Protein AF-A0A161HJG1-F1 (afdb_monomer_lite)

Sequence (110 aa):
MSRIKFDPRVLADIAFLIGASASIYYLFSHLMSQIGDGPHSAEAKKKANASLQRLQARHPGLELELDDYEQIIVASVVTPAEIKVQFKDVGGLEDIIDELRESVLYPLTV

Secondary structure (DSSP, 8-state):
-------HHHHHHHHHHHHHHHHHHHHHHHHHHHH--STT-HHHHHHHHHHHHHHHHHSTT------HHHHHHHTT---TTT----GGGS-S-HHHHHHHIIIIIHHHH-

pLDDT: mean 83.35, std 11.82, range [41.91, 96.25]

Structure (mmCIF, N/CA/C/O backbone):
data_AF-A0A161HJG1-F1
#
_entry.id   AF-A0A161HJG1-F1
#
loop_
_atom_site.group_PDB
_atom_site.id
_atom_site.type_symbol
_atom_site.label_atom_id
_atom_site.label_alt_id
_atom_site.label_comp_id
_atom_site.label_asym_id
_atom_site.label_entity_id
_atom_site.label_seq_id
_atom_site.pdbx_PDB_ins_code
_atom_site.Cartn_x
_atom_site.Cartn_y
_atom_site.Cartn_z
_atom_site.occupancy
_atom_site.B_iso_or_equiv
_atom_site.auth_seq_id
_atom_site.auth_comp_id
_atom_site.auth_asym_id
_atom_site.auth_atom_id
_atom_site.pdbx_PDB_model_num
ATOM 1 N N . MET A 1 1 ? 36.972 4.705 -61.410 1.00 41.91 1 MET A N 1
ATOM 2 C CA . MET A 1 1 ? 37.009 3.805 -60.237 1.00 41.91 1 MET A CA 1
ATOM 3 C C . MET A 1 1 ? 37.896 4.438 -59.174 1.00 41.91 1 MET A C 1
ATOM 5 O O . MET A 1 1 ? 39.102 4.518 -59.377 1.00 41.91 1 MET A O 1
ATOM 9 N N . SER A 1 2 ? 37.303 5.000 -58.119 1.00 45.56 2 SER A N 1
ATOM 10 C CA . SER A 1 2 ? 38.043 5.711 -57.066 1.00 45.56 2 SER A CA 1
ATOM 11 C C . SER A 1 2 ? 38.739 4.709 -56.143 1.00 45.56 2 SER A C 1
ATOM 13 O O . SER A 1 2 ? 38.089 3.825 -55.588 1.00 45.56 2 SER A O 1
ATOM 15 N N . ARG A 1 3 ? 40.065 4.822 -56.010 1.00 56.47 3 ARG A N 1
ATOM 16 C CA . ARG A 1 3 ? 40.859 4.032 -55.065 1.00 56.47 3 ARG A CA 1
ATOM 17 C C . ARG A 1 3 ? 40.746 4.682 -53.690 1.00 56.47 3 ARG A C 1
ATOM 19 O O . ARG A 1 3 ? 41.390 5.698 -53.440 1.00 56.47 3 ARG A O 1
ATOM 26 N N . ILE A 1 4 ? 39.928 4.099 -52.820 1.00 63.69 4 ILE A N 1
ATOM 27 C CA . ILE A 1 4 ? 39.859 4.472 -51.405 1.00 63.69 4 ILE A CA 1
ATOM 28 C C . ILE A 1 4 ? 41.231 4.167 -50.793 1.00 63.69 4 ILE A C 1
ATOM 30 O O . ILE A 1 4 ? 41.644 3.011 -50.713 1.00 63.69 4 ILE A O 1
ATOM 34 N N . LYS A 1 5 ? 41.972 5.214 -50.426 1.00 64.00 5 LYS A N 1
ATOM 35 C CA . LYS A 1 5 ? 43.213 5.090 -49.660 1.00 64.00 5 LYS A CA 1
ATOM 36 C C . LYS A 1 5 ? 42.816 4.991 -48.189 1.00 64.00 5 LYS A C 1
ATOM 38 O O . LYS A 1 5 ? 42.332 5.965 -47.625 1.00 64.00 5 LYS A O 1
ATOM 43 N N . PHE A 1 6 ? 42.960 3.805 -47.605 1.00 63.50 6 PHE A N 1
ATOM 44 C CA . PHE A 1 6 ? 42.709 3.577 -46.184 1.00 63.50 6 PHE A CA 1
ATOM 45 C C . PHE A 1 6 ? 43.858 4.170 -45.370 1.00 63.50 6 PHE A C 1
ATOM 47 O O . PHE A 1 6 ? 44.973 3.654 -45.401 1.00 63.50 6 PHE A O 1
ATOM 54 N N . ASP A 1 7 ? 43.586 5.277 -44.682 1.00 78.88 7 ASP A N 1
ATOM 55 C CA . ASP A 1 7 ? 44.534 5.898 -43.763 1.00 78.88 7 ASP A CA 1
ATOM 56 C C . ASP A 1 7 ? 44.345 5.278 -42.364 1.00 78.88 7 ASP A C 1
ATOM 58 O O . ASP A 1 7 ? 43.231 5.327 -41.827 1.00 78.88 7 ASP A O 1
ATOM 62 N N . PRO A 1 8 ? 45.383 4.669 -41.757 1.00 78.38 8 PRO A N 1
ATOM 63 C CA . PRO A 1 8 ? 45.273 4.038 -40.440 1.00 78.38 8 PRO A CA 1
ATOM 64 C C . PRO A 1 8 ? 44.817 5.008 -39.344 1.00 78.38 8 PRO A C 1
ATOM 66 O O . PRO A 1 8 ? 44.218 4.574 -38.363 1.00 78.38 8 PRO A O 1
ATOM 69 N N . ARG A 1 9 ? 45.044 6.317 -39.519 1.00 78.19 9 ARG A N 1
ATOM 70 C CA . ARG A 1 9 ? 44.565 7.351 -38.589 1.00 78.19 9 ARG A CA 1
ATOM 71 C C . ARG A 1 9 ? 43.042 7.464 -38.594 1.00 78.19 9 ARG A C 1
ATOM 73 O O . ARG A 1 9 ? 42.428 7.434 -37.538 1.00 78.19 9 ARG A O 1
ATOM 80 N N . VAL A 1 10 ? 42.432 7.472 -39.779 1.00 83.44 10 VAL A N 1
ATOM 81 C CA . VAL A 1 10 ? 40.969 7.541 -39.933 1.00 83.44 10 VAL A CA 1
ATOM 82 C C . VAL A 1 10 ? 40.300 6.285 -39.371 1.00 83.44 10 VAL A C 1
ATOM 84 O O . VAL A 1 10 ? 39.242 6.365 -38.754 1.00 83.44 10 VAL A O 1
ATOM 87 N N . LEU A 1 11 ? 40.930 5.118 -39.536 1.00 84.56 11 LEU A N 1
ATOM 88 C CA . LEU A 1 11 ? 40.428 3.873 -38.955 1.00 84.56 11 LEU A CA 1
ATOM 89 C C . LEU A 1 11 ? 40.471 3.897 -37.417 1.00 84.56 11 LEU A C 1
ATOM 91 O O . LEU A 1 11 ? 39.520 3.453 -36.775 1.00 84.56 11 LEU A O 1
ATOM 95 N N . ALA A 1 12 ? 41.548 4.435 -36.834 1.00 84.50 12 ALA A N 1
ATOM 96 C CA . ALA A 1 12 ? 41.678 4.596 -35.387 1.00 84.50 12 ALA A CA 1
ATOM 97 C C . ALA A 1 12 ? 40.640 5.581 -34.825 1.00 84.50 12 ALA A C 1
ATOM 99 O O . ALA A 1 12 ? 40.014 5.283 -33.810 1.00 84.50 12 ALA A O 1
ATOM 100 N N . ASP A 1 13 ? 40.393 6.695 -35.517 1.00 83.00 13 ASP A N 1
ATOM 101 C CA . ASP A 1 13 ? 39.386 7.683 -35.117 1.00 83.00 13 ASP A CA 1
ATOM 102 C C . ASP A 1 13 ? 37.966 7.096 -35.150 1.00 83.00 13 ASP A C 1
ATOM 104 O O . ASP A 1 13 ? 37.179 7.305 -34.226 1.00 83.00 13 ASP A O 1
ATOM 108 N N . ILE A 1 14 ? 37.642 6.293 -36.172 1.00 88.00 14 ILE A N 1
ATOM 109 C CA . ILE A 1 14 ? 36.352 5.591 -36.267 1.00 88.00 14 ILE A CA 1
ATOM 110 C C . ILE A 1 14 ? 36.210 4.560 -35.140 1.00 88.00 14 ILE A C 1
ATOM 112 O O . ILE A 1 14 ? 35.159 4.486 -34.503 1.00 88.00 14 ILE A O 1
ATOM 116 N N . ALA A 1 15 ? 37.260 3.786 -34.855 1.00 88.56 15 ALA A N 1
ATOM 117 C CA . ALA A 1 15 ? 37.245 2.817 -33.763 1.00 88.56 15 ALA A CA 1
ATOM 118 C C . ALA A 1 15 ? 37.067 3.500 -32.397 1.00 88.56 15 ALA A C 1
ATOM 120 O O . ALA A 1 15 ? 36.289 3.027 -31.566 1.00 88.56 15 ALA A O 1
ATOM 121 N N . PHE A 1 16 ? 37.734 4.637 -32.183 1.00 92.38 16 PHE A N 1
ATOM 122 C CA . PHE A 1 16 ? 37.609 5.425 -30.960 1.00 92.38 16 PHE A CA 1
ATOM 123 C C . PHE A 1 16 ? 36.205 6.018 -30.806 1.00 92.38 16 PHE A C 1
ATOM 125 O O . PHE A 1 16 ? 35.624 5.928 -29.728 1.00 92.38 16 PHE A O 1
ATOM 132 N N . LEU A 1 17 ? 35.617 6.547 -31.884 1.00 91.44 17 LEU A N 1
ATOM 133 C CA . LEU A 1 17 ? 34.242 7.056 -31.884 1.00 91.44 17 LEU A CA 1
ATOM 134 C C . LEU A 1 17 ? 33.219 5.966 -31.550 1.00 91.44 17 LEU A C 1
ATOM 136 O O . LEU A 1 17 ? 32.334 6.186 -30.722 1.00 91.44 17 LEU A O 1
ATOM 140 N N . ILE A 1 18 ? 33.360 4.776 -32.139 1.00 94.25 18 ILE A N 1
ATOM 141 C CA . ILE A 1 18 ? 32.475 3.642 -31.847 1.00 94.25 18 ILE A CA 1
ATOM 142 C C . ILE A 1 18 ? 32.647 3.207 -30.387 1.00 94.25 18 ILE A C 1
ATOM 144 O O . ILE A 1 18 ? 31.654 3.085 -29.669 1.00 94.25 18 ILE A O 1
ATOM 148 N N . GLY A 1 19 ? 33.887 3.057 -29.912 1.00 93.44 19 GLY A N 1
ATOM 149 C CA . GLY A 1 19 ? 34.170 2.679 -28.526 1.00 93.44 19 GLY A CA 1
ATOM 150 C C . GLY A 1 19 ? 33.643 3.693 -27.506 1.00 93.44 19 GLY A C 1
ATOM 151 O O . GLY A 1 19 ? 33.023 3.307 -26.513 1.00 93.44 19 GLY A O 1
ATOM 152 N N . ALA A 1 20 ? 33.817 4.988 -27.772 1.00 93.00 20 ALA A N 1
ATOM 153 C CA . ALA A 1 20 ? 33.309 6.064 -26.929 1.00 93.00 20 ALA A CA 1
ATOM 154 C C . ALA A 1 20 ? 31.774 6.088 -26.910 1.00 93.00 20 ALA A C 1
ATOM 156 O O . ALA A 1 20 ? 31.189 6.199 -25.836 1.00 93.00 20 ALA A O 1
ATOM 157 N N . SER A 1 21 ? 31.115 5.914 -28.062 1.00 89.62 21 SER A N 1
ATOM 158 C CA . SER A 1 21 ? 29.648 5.870 -28.146 1.00 89.62 21 SER A CA 1
ATOM 159 C C . SER A 1 21 ? 29.047 4.681 -27.387 1.00 89.62 21 SER A C 1
ATOM 161 O O . SER A 1 21 ? 28.089 4.851 -26.632 1.00 89.62 21 SER A O 1
ATOM 163 N N . ALA A 1 22 ? 29.652 3.496 -27.499 1.00 94.50 22 ALA A N 1
ATOM 164 C CA . ALA A 1 22 ? 29.229 2.319 -26.749 1.00 94.50 22 ALA A CA 1
ATOM 165 C C . ALA A 1 22 ? 29.452 2.511 -25.241 1.00 94.50 22 ALA A C 1
ATOM 167 O O . ALA A 1 22 ? 28.578 2.187 -24.438 1.00 94.50 22 ALA A O 1
ATOM 168 N N . SER A 1 23 ? 30.585 3.107 -24.858 1.00 93.31 23 SER A N 1
ATOM 169 C CA . SER A 1 23 ? 30.891 3.428 -23.460 1.00 93.31 23 SER A CA 1
ATOM 170 C C . SER A 1 23 ? 29.892 4.433 -22.882 1.00 93.31 23 SER A C 1
ATOM 172 O O . SER A 1 23 ? 29.393 4.226 -21.779 1.00 93.31 23 SER A O 1
ATOM 174 N N . ILE A 1 24 ? 29.536 5.479 -23.640 1.00 93.50 24 ILE A N 1
ATOM 175 C CA . ILE A 1 24 ? 28.532 6.470 -23.229 1.00 93.50 24 ILE A CA 1
ATOM 176 C C . ILE A 1 24 ? 27.171 5.802 -23.012 1.00 93.50 24 ILE A C 1
ATOM 178 O O . ILE A 1 24 ? 26.508 6.083 -22.018 1.00 93.50 24 ILE A O 1
ATOM 182 N N . TYR A 1 25 ? 26.773 4.888 -23.901 1.00 91.38 25 TYR A N 1
ATOM 183 C CA . TYR A 1 25 ? 25.495 4.186 -23.808 1.00 91.38 25 TYR A CA 1
ATOM 184 C C . TYR A 1 25 ? 25.433 3.283 -22.571 1.00 91.38 25 TYR A C 1
ATOM 186 O O . TYR A 1 25 ? 24.437 3.287 -21.846 1.00 91.38 25 TYR A O 1
ATOM 194 N N . TYR A 1 26 ? 26.511 2.550 -22.284 1.00 92.19 26 TYR A N 1
ATOM 195 C CA . TYR A 1 26 ? 26.596 1.707 -21.090 1.00 92.19 26 TYR A CA 1
ATOM 196 C C . TYR A 1 26 ? 26.612 2.525 -19.796 1.00 92.19 26 TYR A C 1
ATOM 198 O O . TYR A 1 26 ? 25.913 2.181 -18.847 1.00 92.19 26 TYR A O 1
ATOM 206 N N . LEU A 1 27 ? 27.350 3.636 -19.761 1.00 89.00 27 LEU A N 1
ATOM 207 C CA . LEU A 1 27 ? 27.374 4.522 -18.596 1.00 89.00 27 LEU A CA 1
ATOM 208 C C . LEU A 1 27 ? 26.012 5.187 -18.365 1.00 89.00 27 LEU A C 1
ATOM 210 O O . LEU A 1 27 ? 25.539 5.234 -17.233 1.00 89.00 27 LEU A O 1
ATOM 214 N N . PHE A 1 28 ? 25.357 5.654 -19.430 1.00 86.06 28 PHE A N 1
ATOM 215 C CA . PHE A 1 28 ? 24.048 6.297 -19.344 1.00 86.06 28 PHE A CA 1
ATOM 216 C C . PHE A 1 28 ? 22.949 5.319 -18.920 1.00 86.06 28 PHE A C 1
ATOM 218 O O . PHE A 1 28 ? 22.167 5.626 -18.024 1.00 86.06 28 PHE A O 1
ATOM 225 N N . SER A 1 29 ? 22.910 4.122 -19.511 1.00 82.06 29 SER A N 1
ATOM 226 C CA . SER A 1 29 ? 21.951 3.082 -19.118 1.00 82.06 29 SER A CA 1
ATOM 227 C C . SER A 1 29 ? 22.161 2.623 -17.674 1.00 82.06 29 SER A C 1
ATOM 229 O O . SER A 1 29 ? 21.186 2.468 -16.938 1.00 82.06 29 SER A O 1
ATOM 231 N N . HIS A 1 30 ? 23.413 2.488 -17.225 1.00 84.00 30 HIS A N 1
ATOM 232 C CA . HIS A 1 30 ? 23.708 2.149 -15.836 1.00 84.00 30 HIS A CA 1
ATOM 233 C C . HIS A 1 30 ? 23.288 3.261 -14.866 1.00 84.00 30 HIS A C 1
ATOM 235 O O . HIS A 1 30 ? 22.652 2.985 -13.851 1.00 84.00 30 HIS A O 1
ATOM 241 N N . LEU A 1 31 ? 23.555 4.523 -15.205 1.00 83.88 31 LEU A N 1
ATOM 242 C CA . LEU A 1 31 ? 23.126 5.664 -14.401 1.00 83.88 31 LEU A CA 1
ATOM 243 C C . LEU A 1 31 ? 21.595 5.744 -14.307 1.00 83.88 31 LEU A C 1
ATOM 245 O O . LEU A 1 31 ? 21.052 5.924 -13.221 1.00 83.88 31 LEU A O 1
ATOM 249 N N . MET A 1 32 ? 20.885 5.532 -15.418 1.00 74.38 32 MET A N 1
ATOM 250 C CA . MET A 1 32 ? 19.421 5.556 -15.426 1.00 74.38 32 MET A CA 1
ATOM 251 C C . MET A 1 32 ? 18.813 4.396 -14.629 1.00 74.38 32 MET A C 1
ATOM 253 O O . MET A 1 32 ? 17.779 4.571 -13.990 1.00 74.38 32 MET A O 1
ATOM 257 N N . SER A 1 33 ? 19.481 3.237 -14.596 1.00 69.12 33 SER A N 1
ATOM 258 C CA . SER A 1 33 ? 19.074 2.110 -13.747 1.00 69.12 33 SER A CA 1
ATOM 259 C C . SER A 1 33 ? 19.228 2.385 -12.245 1.00 69.12 33 SER A C 1
ATOM 261 O O . SER A 1 33 ? 18.488 1.810 -11.457 1.00 69.12 33 SER A O 1
ATOM 263 N N . GLN A 1 34 ? 20.141 3.282 -11.851 1.00 67.00 34 GLN A N 1
ATOM 264 C CA . GLN A 1 34 ? 20.337 3.692 -10.453 1.00 67.00 34 GLN A CA 1
ATOM 265 C C . GLN A 1 34 ? 19.436 4.863 -10.039 1.00 67.00 34 GLN A C 1
ATOM 267 O O . GLN A 1 34 ? 19.061 4.968 -8.878 1.00 67.00 34 GLN A O 1
ATOM 272 N N . ILE A 1 35 ? 19.095 5.752 -10.977 1.00 65.69 35 ILE A N 1
ATOM 273 C CA . ILE A 1 35 ? 18.228 6.919 -10.727 1.00 65.69 35 ILE A CA 1
ATOM 274 C C . ILE A 1 35 ? 16.740 6.545 -10.809 1.00 65.69 35 ILE A C 1
ATOM 276 O O . ILE A 1 35 ? 15.879 7.264 -10.305 1.00 65.69 35 ILE A O 1
ATOM 280 N N . GLY A 1 36 ? 16.426 5.418 -11.446 1.00 55.38 36 GLY A N 1
ATOM 281 C CA . GLY A 1 36 ? 15.069 4.960 -11.688 1.00 55.38 36 GLY A CA 1
ATOM 282 C C . GLY A 1 36 ? 14.388 4.383 -10.453 1.00 55.38 36 GLY A C 1
ATOM 283 O O . GLY A 1 36 ? 14.056 3.207 -10.456 1.00 55.38 36 GLY A O 1
ATOM 284 N N . ASP A 1 37 ? 14.066 5.218 -9.468 1.00 55.28 37 ASP A N 1
ATOM 285 C CA . ASP A 1 37 ? 13.017 4.963 -8.465 1.00 55.28 37 ASP A CA 1
ATOM 286 C C . ASP A 1 37 ? 11.615 5.244 -9.067 1.00 55.28 37 ASP A C 1
ATOM 288 O O . ASP A 1 37 ? 10.721 5.822 -8.453 1.00 55.28 37 ASP A O 1
ATOM 292 N N . GLY A 1 38 ? 11.457 4.926 -10.357 1.00 58.88 38 GLY A N 1
ATOM 293 C CA . GLY A 1 38 ? 10.247 5.158 -11.142 1.00 58.88 38 GLY A CA 1
ATOM 294 C C . GLY A 1 38 ? 9.348 3.916 -11.230 1.00 58.88 38 GLY A C 1
ATOM 295 O O . GLY A 1 38 ? 9.746 2.832 -10.799 1.00 58.88 38 GLY A O 1
ATOM 296 N N . PRO A 1 39 ? 8.171 4.026 -11.876 1.00 54.06 39 PRO A N 1
ATOM 297 C CA . PRO A 1 39 ? 7.191 2.934 -12.030 1.00 54.06 39 PRO A CA 1
ATOM 298 C C . PRO A 1 39 ? 7.760 1.636 -12.626 1.00 54.06 39 PRO A C 1
ATOM 300 O O . PRO A 1 39 ? 7.246 0.541 -12.407 1.00 54.06 39 PRO A O 1
ATOM 303 N N . HIS A 1 40 ? 8.850 1.752 -13.385 1.00 57.62 40 HIS A N 1
ATOM 304 C CA . HIS A 1 40 ? 9.509 0.638 -14.061 1.00 57.62 40 HIS A CA 1
ATOM 305 C C . HIS A 1 40 ? 10.721 0.076 -13.300 1.00 57.62 40 HIS A C 1
ATOM 307 O O . HIS A 1 40 ? 11.417 -0.792 -13.827 1.00 57.62 40 HIS A O 1
ATOM 313 N N . SER A 1 41 ? 10.977 0.537 -12.072 1.00 70.06 41 SER A N 1
ATOM 314 C CA . SER A 1 41 ? 11.993 -0.046 -11.195 1.00 70.06 41 SER A CA 1
ATOM 315 C C . SER A 1 41 ? 11.662 -1.505 -10.890 1.00 70.06 41 SER A C 1
ATOM 317 O O . SER A 1 41 ? 10.569 -1.831 -10.414 1.00 70.06 41 SER A O 1
ATOM 319 N N . ALA A 1 42 ? 12.628 -2.397 -11.112 1.00 72.25 42 ALA A N 1
ATOM 320 C CA . ALA A 1 42 ? 12.496 -3.803 -10.739 1.00 72.25 42 ALA A CA 1
ATOM 321 C C . ALA A 1 42 ? 12.262 -3.973 -9.225 1.00 72.25 42 ALA A C 1
ATOM 323 O O . ALA A 1 42 ? 11.579 -4.909 -8.803 1.00 72.25 42 ALA A O 1
ATOM 324 N N . GLU A 1 43 ? 12.785 -3.057 -8.405 1.00 75.62 43 GLU A N 1
ATOM 325 C CA . GLU A 1 43 ? 12.600 -3.078 -6.954 1.00 75.62 43 GLU A CA 1
ATOM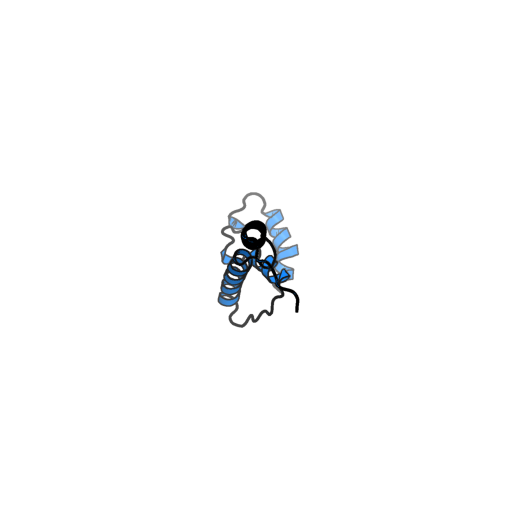 326 C C . GLU A 1 43 ? 11.177 -2.682 -6.553 1.00 75.62 43 GLU A C 1
ATOM 328 O O . GLU A 1 43 ? 10.559 -3.379 -5.742 1.00 75.62 43 GLU A O 1
ATOM 333 N N . ALA A 1 44 ? 10.618 -1.638 -7.178 1.00 71.50 44 ALA A N 1
ATOM 334 C CA . ALA A 1 44 ? 9.235 -1.217 -6.951 1.00 71.50 44 ALA A CA 1
ATOM 335 C C . ALA A 1 44 ? 8.252 -2.340 -7.311 1.00 71.50 44 ALA A C 1
ATOM 337 O O . ALA A 1 44 ? 7.399 -2.696 -6.497 1.00 71.50 44 ALA A O 1
ATOM 338 N N . LYS A 1 45 ? 8.441 -2.989 -8.468 1.00 76.81 45 LYS A N 1
ATOM 339 C CA . LYS A 1 45 ? 7.614 -4.134 -8.888 1.00 76.81 45 LYS A CA 1
ATOM 340 C C . LYS A 1 45 ? 7.761 -5.334 -7.955 1.00 76.81 45 LYS A C 1
ATOM 342 O O . LYS A 1 45 ? 6.775 -5.992 -7.628 1.00 76.81 45 LYS A O 1
ATOM 347 N N . LYS A 1 46 ? 8.971 -5.608 -7.457 1.00 83.69 46 LYS A N 1
ATOM 348 C CA . LYS A 1 46 ? 9.199 -6.676 -6.473 1.00 83.69 46 LYS A CA 1
ATOM 349 C C . LYS A 1 46 ? 8.466 -6.401 -5.158 1.00 83.69 46 LYS A C 1
ATOM 351 O O . LYS A 1 46 ? 7.841 -7.310 -4.612 1.00 83.69 46 LYS A O 1
ATOM 356 N N . LYS A 1 47 ? 8.526 -5.164 -4.656 1.00 82.69 47 LYS A N 1
ATOM 357 C CA . LYS A 1 47 ? 7.830 -4.756 -3.428 1.00 82.69 47 LYS A CA 1
ATOM 358 C C . LYS A 1 47 ? 6.310 -4.791 -3.610 1.00 82.69 47 LYS A C 1
ATOM 360 O O . LYS A 1 47 ? 5.625 -5.343 -2.754 1.00 82.69 47 LYS A O 1
ATOM 365 N N . ALA A 1 48 ? 5.807 -4.298 -4.740 1.00 82.88 48 ALA A N 1
ATOM 366 C CA . ALA A 1 48 ? 4.393 -4.349 -5.107 1.00 82.88 48 ALA A CA 1
ATOM 367 C C . ALA A 1 48 ? 3.860 -5.788 -5.138 1.00 82.88 48 ALA A C 1
ATOM 369 O O . ALA A 1 48 ? 2.874 -6.100 -4.473 1.00 82.88 48 ALA A O 1
ATOM 370 N N . ASN A 1 49 ? 4.567 -6.694 -5.820 1.00 84.75 49 ASN A N 1
ATOM 371 C CA . ASN A 1 49 ? 4.197 -8.108 -5.888 1.00 84.75 49 ASN A CA 1
ATOM 372 C C . ASN A 1 49 ? 4.212 -8.784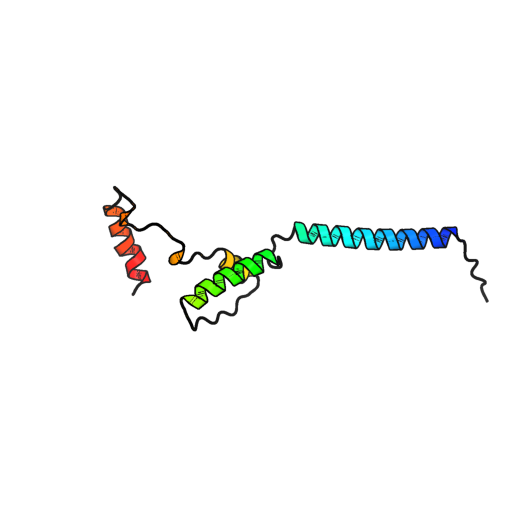 -4.510 1.00 84.75 49 ASN A C 1
ATOM 374 O O . ASN A 1 49 ? 3.352 -9.612 -4.223 1.00 84.75 49 ASN A O 1
ATOM 378 N N . ALA A 1 50 ? 5.153 -8.423 -3.632 1.00 86.50 50 ALA A N 1
ATOM 379 C CA . ALA A 1 50 ? 5.175 -8.938 -2.265 1.00 86.50 50 ALA A CA 1
ATOM 380 C C . ALA A 1 50 ? 3.955 -8.470 -1.451 1.00 86.50 50 ALA A C 1
ATOM 382 O O . ALA A 1 50 ? 3.368 -9.276 -0.728 1.00 86.50 50 ALA A O 1
ATOM 383 N N . SER A 1 51 ? 3.553 -7.201 -1.576 1.00 85.25 51 SER A N 1
ATOM 384 C CA . SER A 1 51 ? 2.328 -6.685 -0.948 1.00 85.25 51 SER A CA 1
ATOM 385 C C . SER A 1 51 ? 1.072 -7.356 -1.519 1.00 85.25 51 SER A C 1
ATOM 387 O O . SER A 1 51 ? 0.204 -7.774 -0.755 1.00 85.25 51 SER A O 1
ATOM 389 N N . LEU A 1 52 ? 1.007 -7.561 -2.839 1.00 85.50 52 LEU A N 1
ATOM 390 C CA . LEU A 1 52 ? -0.086 -8.285 -3.499 1.00 85.50 52 LEU A CA 1
ATOM 391 C C . LEU A 1 52 ? -0.230 -9.722 -3.010 1.00 85.50 52 LEU A C 1
ATOM 393 O O . LEU A 1 52 ? -1.335 -10.142 -2.683 1.00 85.50 52 LEU A O 1
ATOM 397 N N . GLN A 1 53 ? 0.872 -10.464 -2.901 1.00 85.44 53 GLN A N 1
ATOM 398 C CA . GLN A 1 53 ? 0.839 -11.839 -2.397 1.00 85.44 53 GLN A CA 1
ATOM 399 C C . GLN A 1 53 ? 0.256 -11.908 -0.979 1.00 85.44 53 GLN A C 1
ATOM 401 O O . GLN A 1 53 ? -0.498 -12.827 -0.665 1.00 85.44 53 GLN A O 1
ATOM 406 N N . ARG A 1 54 ? 0.549 -10.920 -0.122 1.00 84.88 54 ARG A N 1
ATOM 407 C CA . ARG A 1 54 ? -0.040 -10.839 1.227 1.00 84.88 54 ARG A CA 1
ATOM 408 C C . ARG A 1 54 ? -1.539 -10.551 1.185 1.00 84.88 54 ARG A C 1
ATOM 410 O O . ARG A 1 54 ? -2.282 -11.128 1.979 1.00 84.88 54 ARG A O 1
ATOM 417 N N . LEU A 1 55 ? -1.981 -9.680 0.276 1.00 84.50 55 LEU A N 1
ATOM 418 C CA . LEU A 1 55 ? -3.401 -9.383 0.070 1.00 84.50 55 LEU A CA 1
ATOM 419 C C . LEU A 1 55 ? -4.155 -10.621 -0.435 1.00 84.50 55 LEU A C 1
ATOM 421 O O . LEU A 1 55 ? -5.170 -10.999 0.149 1.00 84.50 55 LEU A O 1
ATOM 425 N N . GLN A 1 56 ? -3.612 -11.308 -1.441 1.00 84.81 56 GLN A N 1
ATOM 426 C CA . GLN A 1 56 ? -4.177 -12.539 -2.003 1.00 84.81 56 GLN A CA 1
ATOM 427 C C . GLN A 1 56 ? -4.216 -13.686 -0.987 1.00 84.81 56 GLN A C 1
ATOM 429 O O . GLN A 1 56 ? -5.184 -14.440 -0.952 1.00 84.81 56 GLN A O 1
ATOM 434 N N . ALA A 1 57 ? -3.213 -13.794 -0.108 1.00 84.25 57 ALA A N 1
ATOM 435 C CA . ALA A 1 57 ? -3.210 -14.792 0.962 1.00 84.25 57 ALA A CA 1
ATOM 436 C C . ALA A 1 57 ? -4.368 -14.603 1.960 1.00 84.25 57 ALA A C 1
ATOM 438 O O . ALA A 1 57 ? -4.839 -15.579 2.541 1.00 84.25 57 ALA A O 1
ATOM 439 N N . ARG A 1 58 ? -4.832 -13.362 2.171 1.00 82.06 58 ARG A N 1
ATOM 440 C CA . ARG A 1 58 ? -6.002 -13.067 3.018 1.00 82.06 58 ARG A CA 1
ATOM 441 C C . ARG A 1 58 ? -7.326 -13.167 2.271 1.00 82.06 58 ARG A C 1
ATOM 443 O O . ARG A 1 58 ? -8.327 -13.532 2.880 1.00 82.06 58 ARG A O 1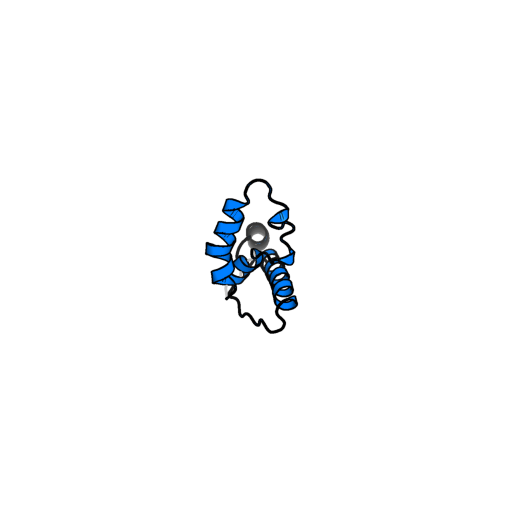
ATOM 450 N N . HIS A 1 59 ? -7.328 -12.850 0.981 1.00 83.44 59 HIS A N 1
ATOM 451 C CA . HIS A 1 59 ? -8.516 -12.854 0.136 1.00 83.44 59 HIS A CA 1
ATOM 452 C C . HIS A 1 59 ? -8.298 -13.787 -1.066 1.00 83.44 59 HIS A C 1
ATOM 454 O O . HIS A 1 59 ? -8.009 -13.309 -2.166 1.00 83.44 59 HIS A O 1
ATOM 460 N N . PRO A 1 60 ? -8.415 -15.118 -0.870 1.00 74.56 60 PRO A N 1
ATOM 461 C CA . PRO A 1 60 ? -8.270 -16.090 -1.949 1.00 74.56 60 PRO A CA 1
ATOM 462 C C . PRO A 1 60 ? -9.441 -15.923 -2.928 1.00 74.56 60 PRO A C 1
ATOM 464 O O . PRO A 1 60 ? -10.555 -16.359 -2.658 1.00 74.56 60 PRO A O 1
ATOM 467 N N . GLY A 1 61 ? -9.197 -15.218 -4.031 1.00 74.38 61 GLY A N 1
ATOM 468 C CA . GLY A 1 61 ? -10.217 -14.795 -5.000 1.00 74.38 61 GLY A CA 1
ATOM 469 C C . GLY A 1 61 ? -10.121 -13.320 -5.396 1.00 74.38 61 GLY A C 1
ATOM 470 O O . GLY A 1 61 ? -10.823 -12.889 -6.303 1.00 74.38 61 GLY A O 1
ATOM 471 N N . LEU A 1 62 ? -9.247 -12.548 -4.743 1.00 81.19 62 LEU A N 1
ATOM 472 C CA . LEU A 1 62 ? -8.945 -11.175 -5.128 1.00 81.19 62 LEU A CA 1
ATOM 473 C C . LEU A 1 62 ? -8.000 -11.170 -6.342 1.00 81.19 62 LEU A C 1
ATOM 475 O O . LEU A 1 62 ? -6.774 -11.186 -6.203 1.00 81.19 62 LEU A O 1
ATOM 479 N N . GLU A 1 63 ? -8.587 -11.190 -7.534 1.00 80.44 63 GLU A N 1
ATOM 480 C CA . GLU A 1 63 ? -7.879 -11.003 -8.799 1.00 80.44 63 GLU A CA 1
ATOM 481 C C . GLU A 1 63 ? -7.902 -9.508 -9.149 1.00 80.44 63 GLU A C 1
ATOM 483 O O . GLU A 1 63 ? -8.963 -8.928 -9.371 1.00 80.44 63 GLU A O 1
ATOM 488 N N . LEU A 1 64 ? -6.732 -8.864 -9.093 1.00 82.19 64 LEU A N 1
ATOM 489 C CA . LEU A 1 64 ? -6.566 -7.438 -9.379 1.00 82.19 64 LEU A CA 1
ATOM 490 C C . LEU A 1 64 ? -5.672 -7.284 -10.603 1.00 82.19 64 LEU A C 1
ATOM 492 O O . LEU A 1 64 ? -4.508 -7.691 -10.581 1.00 82.19 64 LEU A O 1
ATOM 496 N N . GLU A 1 65 ? -6.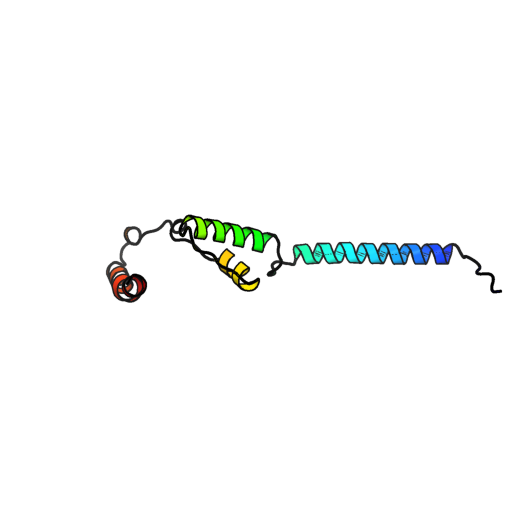208 -6.664 -11.645 1.00 85.75 65 GLU A N 1
ATOM 497 C CA . GLU A 1 65 ? -5.429 -6.182 -12.780 1.00 85.75 65 GLU A CA 1
ATOM 498 C C . GLU A 1 65 ? -4.983 -4.752 -12.467 1.00 85.75 65 GLU A C 1
ATOM 500 O O . GLU A 1 65 ? -5.792 -3.832 -12.521 1.00 85.75 65 GLU A O 1
ATOM 505 N N . LEU A 1 66 ? -3.717 -4.581 -12.074 1.00 85.81 66 LEU A N 1
ATOM 506 C CA . LEU A 1 66 ? -3.169 -3.276 -11.694 1.00 85.81 66 LEU A CA 1
ATOM 507 C C . LEU A 1 66 ? -2.367 -2.643 -12.822 1.00 85.81 66 LEU A C 1
ATOM 509 O O . LEU A 1 66 ? -1.502 -3.298 -13.419 1.00 85.81 66 LEU A O 1
ATOM 513 N N . ASP A 1 67 ? -2.563 -1.344 -13.018 1.00 87.62 67 ASP A N 1
ATOM 514 C CA . ASP A 1 67 ? -1.699 -0.552 -13.889 1.00 87.62 67 ASP A CA 1
ATOM 515 C C . ASP A 1 67 ? -0.311 -0.273 -13.257 1.00 87.62 67 ASP A C 1
ATOM 517 O O . ASP A 1 67 ? -0.030 -0.610 -12.101 1.00 87.62 67 ASP A O 1
ATOM 521 N N . ASP A 1 68 ? 0.611 0.314 -14.031 1.00 82.06 68 ASP A N 1
ATOM 522 C CA . ASP A 1 68 ? 1.977 0.595 -13.559 1.00 82.06 68 ASP A CA 1
ATOM 523 C C . ASP A 1 68 ? 2.023 1.618 -12.399 1.00 82.06 68 ASP A C 1
ATOM 525 O O . ASP A 1 68 ? 2.945 1.574 -11.583 1.00 82.06 68 ASP A O 1
ATOM 529 N N . TYR A 1 69 ? 1.050 2.527 -12.289 1.00 85.31 69 TYR A N 1
ATOM 530 C CA . TYR A 1 69 ? 0.972 3.504 -11.198 1.00 85.31 69 TYR A CA 1
ATOM 531 C C . TYR A 1 69 ? 0.363 2.884 -9.938 1.00 85.31 69 TYR A C 1
ATOM 533 O O . TYR A 1 69 ? 0.869 3.086 -8.832 1.00 85.31 69 TYR A O 1
ATOM 541 N N . GLU A 1 70 ? -0.676 2.075 -10.089 1.00 85.69 70 GLU A N 1
ATOM 542 C CA . GLU A 1 70 ? -1.307 1.320 -9.014 1.00 85.69 70 GLU A CA 1
ATOM 543 C C . GLU A 1 70 ? -0.341 0.308 -8.403 1.00 85.69 70 GLU A C 1
ATOM 545 O O . GLU A 1 70 ? -0.326 0.139 -7.185 1.00 85.69 70 GLU A O 1
ATOM 550 N N . G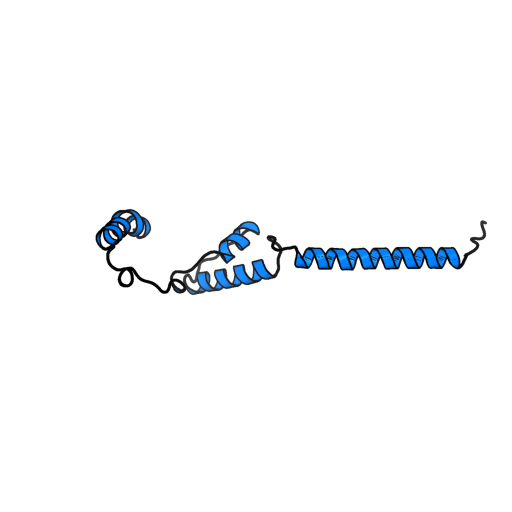LN A 1 71 ? 0.545 -0.297 -9.201 1.00 83.69 71 GLN A N 1
ATOM 551 C CA . GLN A 1 71 ? 1.628 -1.135 -8.678 1.00 83.69 71 GLN A CA 1
ATOM 552 C C . GLN A 1 71 ? 2.514 -0.370 -7.681 1.00 83.69 71 GLN A C 1
ATOM 554 O O . GLN A 1 71 ? 2.864 -0.913 -6.629 1.00 83.69 71 GLN A O 1
ATOM 559 N N . ILE A 1 72 ? 2.834 0.902 -7.946 1.00 83.31 72 ILE A N 1
ATOM 560 C CA . ILE A 1 72 ? 3.597 1.737 -7.002 1.00 83.31 72 ILE A CA 1
ATOM 561 C C . ILE A 1 72 ? 2.789 1.980 -5.723 1.00 83.31 72 ILE A C 1
ATOM 563 O O . ILE A 1 72 ? 3.328 1.896 -4.616 1.00 83.31 72 ILE A O 1
ATOM 567 N N . ILE A 1 73 ? 1.490 2.253 -5.857 1.00 86.19 73 ILE A N 1
ATOM 568 C CA . ILE A 1 73 ? 0.607 2.520 -4.715 1.00 86.19 73 ILE A CA 1
ATOM 569 C C . ILE A 1 73 ? 0.474 1.270 -3.840 1.00 86.19 73 ILE A C 1
ATOM 571 O O . ILE A 1 73 ? 0.619 1.355 -2.620 1.00 86.19 73 ILE A O 1
ATOM 575 N N . VAL A 1 74 ? 0.291 0.093 -4.441 1.00 88.56 74 VAL A N 1
ATOM 576 C CA . VAL A 1 74 ? 0.148 -1.177 -3.716 1.00 88.56 74 VAL A CA 1
ATOM 577 C C . VAL A 1 74 ? 1.401 -1.545 -2.928 1.00 88.56 74 VAL A C 1
ATOM 579 O O . VAL A 1 74 ? 1.299 -2.123 -1.844 1.00 88.56 74 VAL A O 1
ATOM 582 N N . ALA A 1 75 ? 2.585 -1.130 -3.380 1.00 85.00 75 ALA A N 1
ATOM 583 C CA . ALA A 1 75 ? 3.810 -1.276 -2.595 1.00 85.00 75 ALA A CA 1
ATOM 584 C C . ALA A 1 75 ? 3.778 -0.511 -1.251 1.00 85.00 75 ALA A C 1
ATOM 586 O O . ALA A 1 75 ? 4.579 -0.816 -0.361 1.00 85.00 75 ALA A O 1
ATOM 587 N N . SER A 1 76 ? 2.876 0.463 -1.097 1.00 86.31 76 SER A N 1
ATOM 588 C CA . SER A 1 76 ? 2.687 1.272 0.116 1.00 86.31 76 SER A CA 1
ATOM 589 C C . SER A 1 76 ? 1.454 0.876 0.936 1.00 86.31 76 SER A C 1
ATOM 591 O O . SER A 1 76 ? 1.245 1.414 2.022 1.00 86.31 76 SER A O 1
ATOM 593 N N . VAL A 1 77 ? 0.637 -0.062 0.449 1.00 88.19 77 VAL A N 1
ATOM 594 C CA . VAL A 1 77 ? -0.550 -0.540 1.166 1.00 88.19 77 VAL A CA 1
ATOM 595 C C . VAL A 1 77 ? -0.122 -1.449 2.318 1.00 88.19 77 VAL A C 1
ATOM 597 O O . VAL A 1 77 ? 0.605 -2.422 2.121 1.00 88.19 77 VAL A O 1
ATOM 600 N N . VAL A 1 78 ? -0.599 -1.139 3.525 1.00 87.56 78 VAL A N 1
ATOM 601 C CA . VAL A 1 78 ? -0.300 -1.888 4.752 1.00 87.56 78 VAL A CA 1
ATOM 602 C C . VAL A 1 78 ? -1.502 -2.743 5.131 1.00 87.56 78 VAL A C 1
ATOM 604 O O . VAL A 1 78 ? -2.620 -2.246 5.256 1.00 87.56 78 VAL A O 1
ATOM 607 N N . THR A 1 79 ? -1.277 -4.040 5.339 1.00 87.25 79 THR A N 1
ATOM 608 C CA . THR A 1 79 ? -2.348 -4.952 5.760 1.00 87.25 79 THR A CA 1
ATOM 609 C C . THR A 1 79 ? -2.582 -4.882 7.275 1.00 87.25 79 THR A C 1
ATOM 611 O O . THR A 1 79 ? -1.638 -4.630 8.028 1.00 87.25 79 THR A O 1
ATOM 614 N N . PRO A 1 80 ? -3.790 -5.208 7.783 1.00 88.44 80 PRO A N 1
ATOM 615 C CA . PRO A 1 80 ? -4.039 -5.234 9.228 1.00 88.44 80 PRO A CA 1
ATOM 616 C C . PRO A 1 80 ? -3.124 -6.191 10.015 1.00 88.44 80 PRO A C 1
ATOM 618 O O . PRO A 1 80 ? -2.997 -6.047 11.221 1.00 88.44 80 PRO A O 1
ATOM 621 N N . ALA A 1 81 ? -2.481 -7.170 9.356 1.00 85.75 81 ALA A N 1
ATOM 622 C CA . ALA A 1 81 ? -1.501 -8.073 9.982 1.00 85.75 81 ALA A CA 1
ATOM 623 C C . ALA A 1 81 ? -0.221 -7.357 10.429 1.00 85.75 81 ALA A C 1
ATOM 625 O O . ALA A 1 81 ? 0.479 -7.826 11.322 1.00 85.75 81 ALA A O 1
ATOM 626 N N . GLU A 1 82 ? 0.124 -6.278 9.731 1.00 87.62 82 GLU A N 1
ATOM 627 C CA . GLU A 1 82 ? 1.381 -5.556 9.904 1.00 87.62 82 GLU A CA 1
ATOM 628 C C . GLU A 1 82 ? 1.267 -4.493 11.006 1.00 87.62 82 GLU A C 1
ATOM 630 O O . GLU A 1 82 ? 2.276 -4.092 11.589 1.00 87.62 82 GLU A O 1
ATOM 635 N N . ILE A 1 83 ? 0.039 -4.088 11.343 1.00 92.19 83 ILE A N 1
ATOM 636 C CA . ILE A 1 83 ? -0.258 -3.160 12.433 1.00 92.19 83 ILE A CA 1
ATOM 637 C C . ILE A 1 83 ? -0.203 -3.930 13.758 1.00 92.19 83 ILE A C 1
ATOM 639 O O . ILE A 1 83 ? -1.031 -4.795 14.031 1.00 92.19 83 ILE A O 1
ATOM 643 N N . LYS A 1 84 ? 0.793 -3.619 14.593 1.00 94.38 84 LYS A N 1
ATOM 644 C CA . LYS A 1 84 ? 1.073 -4.347 15.848 1.00 94.38 84 LYS A CA 1
ATOM 645 C C . LYS A 1 84 ? 0.400 -3.763 17.092 1.00 94.38 84 LYS A C 1
ATOM 647 O O . LYS A 1 84 ? 0.617 -4.279 18.181 1.00 94.38 84 LYS A O 1
ATOM 652 N N . VAL A 1 85 ? -0.362 -2.685 16.939 1.00 94.56 85 VAL A N 1
ATOM 653 C CA . VAL A 1 85 ? -0.993 -1.948 18.041 1.00 94.56 85 VAL A CA 1
ATOM 654 C C . VAL A 1 85 ? -2.510 -2.057 17.955 1.00 94.56 85 VAL A C 1
ATOM 656 O O . VAL A 1 85 ? -3.076 -2.100 16.863 1.00 94.56 85 VAL A O 1
ATOM 659 N N . GLN A 1 86 ? -3.168 -2.108 19.107 1.00 93.00 86 GLN A N 1
ATOM 660 C CA . GLN A 1 86 ? -4.621 -2.120 19.250 1.00 93.00 86 GLN A CA 1
ATOM 661 C C . GLN A 1 86 ? -5.078 -0.921 20.088 1.00 93.00 86 GLN A C 1
ATOM 663 O O . GLN A 1 86 ? -4.294 -0.336 20.826 1.00 93.00 86 GLN A O 1
ATOM 668 N N . PHE A 1 87 ? -6.370 -0.580 20.041 1.00 93.31 87 PHE A N 1
ATOM 669 C CA . PHE A 1 87 ? -6.909 0.527 20.848 1.00 93.31 87 PHE A CA 1
ATOM 670 C C . PHE A 1 87 ? -6.702 0.352 22.354 1.00 93.31 87 PHE A C 1
ATOM 672 O O . PHE A 1 87 ? -6.532 1.335 23.057 1.00 93.31 87 PHE A O 1
ATOM 679 N N . LYS A 1 88 ? -6.645 -0.891 22.847 1.00 92.19 88 LYS A N 1
ATOM 680 C CA . LYS A 1 88 ? -6.339 -1.184 24.257 1.00 92.19 88 LYS A CA 1
ATOM 681 C C . LYS A 1 88 ? -4.918 -0.768 24.671 1.00 92.19 88 LYS A C 1
ATOM 683 O O . LYS A 1 88 ? -4.644 -0.656 25.858 1.00 92.19 88 LYS A O 1
ATOM 688 N N . ASP A 1 89 ? -4.022 -0.606 23.696 1.00 94.75 89 ASP A N 1
ATOM 689 C CA . ASP A 1 89 ? -2.624 -0.236 23.912 1.00 94.75 89 ASP A CA 1
ATOM 690 C C . ASP A 1 89 ? -2.443 1.299 23.910 1.00 94.75 89 ASP A C 1
ATOM 692 O O . ASP A 1 89 ? -1.335 1.791 24.118 1.00 94.75 89 ASP A O 1
ATOM 696 N N . VAL A 1 90 ? -3.522 2.063 23.684 1.00 91.56 90 VAL A N 1
ATOM 697 C CA . VAL A 1 90 ? -3.548 3.531 23.677 1.00 91.56 90 VAL A CA 1
ATOM 698 C C . VAL A 1 90 ? -4.297 4.014 24.920 1.00 91.56 90 VAL A C 1
ATOM 700 O O . VAL A 1 90 ? -5.509 3.861 25.006 1.00 91.56 90 VAL A O 1
ATOM 703 N N . GLY A 1 91 ? -3.579 4.576 25.895 1.00 93.44 91 GLY A N 1
ATOM 704 C CA . GLY A 1 91 ? -4.166 5.014 27.168 1.00 93.44 91 GLY A CA 1
ATOM 705 C C . GLY A 1 91 ? -4.538 6.498 27.205 1.00 93.44 91 GLY A C 1
ATOM 706 O O . GLY A 1 91 ? -3.819 7.329 26.645 1.00 93.44 91 GLY A O 1
ATOM 707 N N . GLY A 1 92 ? -5.614 6.827 27.928 1.00 94.06 92 GLY A N 1
ATOM 708 C CA . GLY A 1 92 ? -6.018 8.207 28.230 1.00 94.06 92 GLY A CA 1
ATOM 709 C C . GLY A 1 92 ? -6.770 8.912 27.101 1.00 94.06 92 GLY A C 1
ATOM 710 O O . GLY A 1 92 ? -6.905 10.134 27.139 1.00 94.06 92 GLY A O 1
ATOM 711 N N . LEU A 1 93 ? -7.209 8.158 26.089 1.00 95.25 93 LEU A N 1
ATOM 712 C CA . LEU A 1 93 ? -7.951 8.642 24.921 1.00 95.25 93 LEU A CA 1
ATOM 713 C C . LEU A 1 93 ? -9.253 7.846 24.717 1.00 95.25 93 LEU A C 1
ATOM 715 O O . LEU A 1 93 ? -9.697 7.679 23.584 1.00 95.25 93 LEU A O 1
ATOM 719 N N . GLU A 1 94 ? -9.846 7.323 25.792 1.00 94.19 94 GLU A N 1
ATOM 720 C CA . GLU A 1 94 ? -11.022 6.446 25.741 1.00 94.19 94 GLU A CA 1
ATOM 721 C C . GLU A 1 94 ? -12.207 7.114 25.024 1.00 94.19 94 GLU A C 1
ATOM 723 O O . GLU A 1 94 ? -12.763 6.521 24.100 1.00 94.19 94 GLU A O 1
ATOM 728 N N . ASP A 1 95 ? -12.500 8.378 25.345 1.00 95.62 95 ASP A N 1
ATOM 729 C CA . ASP A 1 95 ? -13.581 9.144 24.706 1.00 95.62 95 ASP A CA 1
ATOM 730 C C . ASP A 1 95 ? -13.375 9.279 23.181 1.00 95.62 95 ASP A C 1
ATOM 732 O O . ASP A 1 95 ? -14.314 9.137 22.398 1.00 95.62 95 ASP A O 1
ATOM 736 N N . ILE A 1 96 ? -12.127 9.490 22.737 1.00 95.69 96 ILE A N 1
ATOM 737 C CA . ILE A 1 96 ? -11.776 9.618 21.309 1.00 95.69 96 ILE A CA 1
ATOM 738 C C . ILE A 1 96 ? -11.858 8.259 20.603 1.00 95.69 96 ILE A C 1
ATOM 740 O O . ILE A 1 96 ? -12.255 8.177 19.441 1.00 95.69 96 ILE A O 1
ATOM 744 N N . ILE A 1 97 ? -11.469 7.178 21.284 1.00 95.00 97 ILE A N 1
ATOM 745 C CA . ILE A 1 97 ? -11.572 5.817 20.744 1.00 95.00 97 ILE A CA 1
ATOM 746 C C . ILE A 1 97 ? -13.039 5.464 20.484 1.00 95.00 97 ILE A C 1
ATOM 748 O O . ILE A 1 97 ? -13.338 4.879 19.441 1.00 95.00 97 ILE A O 1
ATOM 752 N N . ASP A 1 98 ? -13.942 5.819 21.397 1.00 94.69 98 ASP A N 1
ATOM 753 C CA . ASP A 1 98 ? -15.371 5.553 21.233 1.00 94.69 98 ASP A CA 1
ATOM 754 C C . ASP A 1 98 ? -15.985 6.417 20.120 1.00 94.69 98 ASP A C 1
ATOM 756 O O . ASP A 1 98 ? -16.684 5.882 19.257 1.00 94.69 98 ASP A O 1
ATOM 760 N N . GLU A 1 99 ? -15.604 7.694 20.008 1.00 96.25 99 GLU A N 1
ATOM 76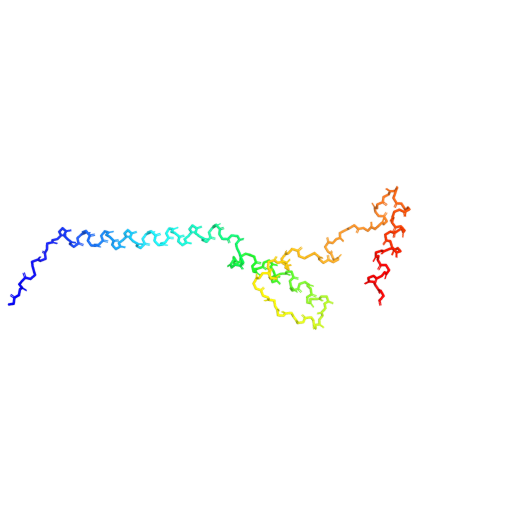1 C CA . GLU A 1 99 ? -16.003 8.537 18.872 1.00 96.25 99 GLU A CA 1
ATOM 762 C C . GLU A 1 99 ? -15.521 7.964 17.526 1.00 96.25 99 GLU A C 1
ATOM 764 O O . GLU A 1 99 ? -16.294 7.878 16.569 1.00 96.25 99 GLU A O 1
ATOM 769 N N . LEU A 1 100 ? -14.261 7.522 17.426 1.00 95.62 100 LEU A N 1
ATOM 770 C CA . LEU A 1 100 ? -13.712 6.915 16.205 1.00 95.62 100 LEU A CA 1
ATOM 771 C C . LEU A 1 100 ? -14.412 5.602 15.840 1.00 95.62 100 LEU A C 1
ATOM 773 O O . LEU A 1 100 ? -14.587 5.297 14.655 1.00 95.62 100 LEU A O 1
ATOM 777 N N . ARG A 1 101 ? -14.822 4.810 16.836 1.00 93.31 101 ARG A N 1
ATOM 778 C CA . ARG A 1 101 ? -15.601 3.589 16.598 1.00 93.31 101 ARG A CA 1
ATOM 779 C C . ARG A 1 101 ? -16.938 3.913 15.956 1.00 93.31 101 ARG A C 1
ATOM 781 O O . ARG A 1 101 ? -17.264 3.313 14.934 1.00 93.31 101 ARG A O 1
ATOM 788 N N . GLU A 1 102 ? -17.664 4.872 16.519 1.00 95.12 102 GLU A N 1
ATOM 789 C CA . GLU A 1 102 ? -19.003 5.235 16.061 1.00 95.12 102 GLU A CA 1
ATOM 790 C C . GLU A 1 102 ? -18.997 5.965 14.716 1.00 95.12 102 GLU A C 1
ATOM 792 O O . GLU A 1 102 ? -19.807 5.659 13.841 1.00 95.12 102 GLU A O 1
ATOM 797 N N . SER A 1 103 ? -18.066 6.901 14.530 1.00 95.62 103 SER A N 1
ATOM 798 C CA . SER A 1 103 ? -18.037 7.783 13.359 1.00 95.62 103 SER A CA 1
ATOM 799 C C . SER A 1 103 ? -17.280 7.216 12.157 1.00 95.62 103 SER A C 1
ATOM 801 O O . SER A 1 103 ? -17.613 7.559 11.023 1.00 95.62 103 SER A O 1
ATOM 803 N N . VAL A 1 104 ? -16.275 6.357 12.371 1.00 94.88 104 VAL A N 1
ATOM 804 C CA . VAL A 1 104 ? -15.397 5.857 11.297 1.00 94.88 104 VAL A CA 1
ATOM 805 C C . VAL A 1 104 ? -15.507 4.347 11.130 1.00 94.88 104 VAL A C 1
ATOM 807 O O . VAL A 1 104 ? -15.742 3.871 10.021 1.00 94.88 104 VAL A O 1
ATOM 810 N N . LEU A 1 105 ? -15.331 3.573 12.204 1.00 93.19 105 LEU A N 1
ATOM 811 C CA . LEU A 1 105 ? -15.212 2.116 12.073 1.00 93.19 105 LEU A CA 1
ATOM 812 C C . LEU A 1 105 ? -16.544 1.442 11.772 1.00 93.19 105 LEU A C 1
ATOM 814 O O . LEU A 1 105 ? -16.602 0.613 10.865 1.00 93.19 105 LEU A O 1
ATOM 818 N N . TYR A 1 106 ? -17.609 1.780 12.500 1.00 94.81 106 TYR A N 1
ATOM 819 C CA . TYR A 1 106 ? -18.911 1.167 12.254 1.00 94.81 106 TYR A CA 1
ATOM 820 C C . TYR A 1 106 ? -19.391 1.410 10.821 1.00 94.81 106 TYR A C 1
ATOM 822 O O . TYR A 1 106 ? -19.636 0.412 10.152 1.00 94.81 106 TYR A O 1
ATOM 830 N N . PRO A 1 107 ? -19.389 2.638 10.264 1.00 95.75 107 PRO A N 1
ATOM 831 C CA . PRO A 1 107 ? -19.805 2.863 8.876 1.00 95.75 107 PRO A CA 1
ATOM 832 C C . PRO A 1 107 ? -19.031 2.073 7.811 1.00 95.75 107 PRO A C 1
ATOM 834 O O . PRO A 1 107 ? -19.587 1.786 6.759 1.00 95.75 107 PRO A O 1
ATOM 837 N N . LEU A 1 108 ? -17.762 1.731 8.058 1.00 92.12 108 LEU A N 1
ATOM 838 C CA . LEU A 1 108 ? -16.910 0.999 7.109 1.00 92.12 108 LEU A CA 1
ATOM 839 C C . LEU A 1 108 ? -16.983 -0.527 7.259 1.00 92.12 108 LEU A C 1
ATOM 841 O O . LEU A 1 108 ? -16.381 -1.246 6.462 1.00 92.12 108 LEU A O 1
ATOM 845 N N . THR A 1 109 ? -17.650 -1.021 8.304 1.00 85.25 109 THR A N 1
ATOM 846 C CA . THR A 1 109 ? -17.746 -2.457 8.616 1.00 85.25 109 THR A CA 1
ATOM 847 C C . THR A 1 109 ? -19.145 -3.036 8.411 1.00 85.25 109 THR A C 1
ATOM 849 O O . THR A 1 109 ? -19.286 -4.257 8.501 1.00 85.25 109 THR A O 1
ATOM 852 N N . VAL A 1 110 ? -20.151 -2.193 8.131 1.00 59.00 110 VAL A N 1
ATOM 853 C CA . VAL A 1 110 ? -21.511 -2.610 7.728 1.00 59.00 110 VAL A CA 1
ATOM 854 C C . VAL A 1 110 ? -21.548 -2.949 6.243 1.00 59.00 110 VAL A C 1
ATOM 856 O O . VAL A 1 110 ? -22.215 -3.951 5.901 1.00 59.00 110 VAL A O 1
#

Radius of gyration: 28.8 Å; chains: 1; bounding box: 67×26×88 Å

Foldseek 3Di:
DDDPDDDVVVVVVVVVVVVVVVVVVVVVVVVCLVVPPDLPNPVLLVLLVVLVVVVCVVPVPPDDDDDSVVSNVSSVDDDPVNDPDDPVNDPPCVVVVVVCCVPPVVVVPD

Organism: NCBI:txid796027